Protein AF-A0A426CZ37-F1 (afdb_monomer_lite)

Foldseek 3Di:
DDDDPPVVLVVVLVVLVVVLVVLVVCLVVLCVVPVVSNVVSVVVNVVSVVVNVVSVVVVVVVVVVD

Secondary structure (DSSP, 8-state):
-PPPPHHHHHHHHHHHHHHHHHHHHHHHHHHHH-HHHHHHHHHHHHHHHHHHHHHHHHHHHHHTT-

pLDDT: mean 83.01, std 18.23, range [42.94, 98.12]

Radius of gyration: 15.62 Å; chains: 1; bounding box: 32×15×47 Å

Structure (mmCIF, N/CA/C/O backbone):
data_AF-A0A426CZ37-F1
#
_entry.id   AF-A0A426CZ37-F1
#
loop_
_atom_site.group_PDB
_atom_site.id
_atom_site.type_symbol
_atom_site.label_atom_id
_atom_site.label_alt_id
_atom_site.label_comp_id
_atom_site.label_asym_id
_atom_site.label_entity_id
_atom_site.label_seq_id
_atom_site.pdbx_PDB_ins_code
_atom_site.Cartn_x
_atom_site.Cartn_y
_atom_site.Cartn_z
_atom_site.occupancy
_atom_site.B_iso_or_equiv
_atom_site.auth_seq_id
_atom_site.auth_comp_id
_atom_site.auth_asym_id
_atom_site.auth_atom_id
_atom_site.pdbx_PDB_model_num
ATOM 1 N N . MET A 1 1 ? 20.053 6.725 -27.150 1.00 48.38 1 MET A N 1
ATOM 2 C CA . MET A 1 1 ? 19.373 6.674 -25.839 1.00 48.38 1 MET A CA 1
ATOM 3 C C . MET A 1 1 ? 19.432 5.233 -25.365 1.00 48.38 1 MET A C 1
ATOM 5 O O . MET A 1 1 ? 18.964 4.377 -26.102 1.00 48.38 1 MET A O 1
ATOM 9 N N . LEU A 1 2 ? 20.085 4.943 -24.235 1.00 50.31 2 LEU A N 1
ATOM 10 C CA . LEU A 1 2 ? 20.023 3.601 -23.645 1.00 50.31 2 LEU A CA 1
ATOM 11 C C . LEU A 1 2 ? 18.628 3.416 -23.023 1.00 50.31 2 LEU A C 1
ATOM 13 O O . LEU A 1 2 ? 18.173 4.342 -22.347 1.00 50.31 2 LEU A O 1
ATOM 17 N N . PRO A 1 3 ? 17.948 2.274 -23.229 1.00 53.91 3 PRO A N 1
ATOM 18 C CA . PRO A 1 3 ? 16.735 1.973 -22.481 1.00 53.91 3 PRO A CA 1
ATOM 19 C C . PRO A 1 3 ? 17.065 1.968 -20.979 1.00 53.91 3 PRO A C 1
ATOM 21 O O . PRO A 1 3 ? 18.164 1.538 -20.609 1.00 53.91 3 PRO A O 1
ATOM 24 N N . PRO A 1 4 ? 16.165 2.465 -20.108 1.00 56.25 4 PRO A N 1
ATOM 25 C CA . PRO A 1 4 ? 16.382 2.387 -18.670 1.00 56.25 4 PRO A CA 1
ATOM 26 C C . PRO A 1 4 ? 16.648 0.919 -18.293 1.00 56.25 4 PRO A C 1
ATOM 28 O O . PRO A 1 4 ? 15.998 0.022 -18.839 1.00 56.25 4 PRO A O 1
ATOM 31 N N . PRO A 1 5 ? 17.645 0.650 -17.436 1.00 56.84 5 PRO A N 1
ATOM 32 C CA . PRO A 1 5 ? 18.101 -0.707 -17.172 1.00 56.84 5 PRO A CA 1
ATOM 33 C C . PRO A 1 5 ? 16.942 -1.541 -16.622 1.00 56.84 5 PRO A C 1
ATOM 35 O O . PRO A 1 5 ? 16.346 -1.174 -15.620 1.00 56.84 5 PRO A O 1
ATOM 38 N N . ARG A 1 6 ? 16.624 -2.673 -17.264 1.00 58.78 6 ARG A N 1
ATOM 39 C CA . ARG A 1 6 ? 15.515 -3.569 -16.868 1.00 58.78 6 ARG A CA 1
ATOM 40 C C . ARG A 1 6 ? 15.542 -3.952 -15.376 1.00 58.78 6 ARG A C 1
ATOM 42 O O . ARG A 1 6 ? 14.486 -4.080 -14.768 1.00 58.78 6 ARG A O 1
ATOM 49 N N . LEU A 1 7 ? 16.740 -3.990 -14.786 1.00 61.28 7 LEU A N 1
ATOM 50 C CA . LEU A 1 7 ? 16.998 -4.156 -13.351 1.00 61.28 7 LEU A CA 1
ATOM 51 C C . LEU A 1 7 ? 16.224 -3.180 -12.450 1.00 61.28 7 LEU A C 1
ATOM 53 O O . LEU A 1 7 ? 15.735 -3.588 -11.405 1.00 61.28 7 LEU A O 1
ATOM 57 N N . THR A 1 8 ? 16.069 -1.905 -12.822 1.00 76.56 8 THR A N 1
ATOM 58 C CA . THR A 1 8 ? 15.376 -0.936 -11.950 1.00 76.56 8 THR A CA 1
ATOM 59 C C . THR A 1 8 ? 13.874 -1.174 -11.882 1.00 76.56 8 THR A C 1
ATOM 61 O O . THR A 1 8 ? 13.240 -0.776 -10.911 1.00 76.56 8 THR A O 1
ATOM 64 N N . ARG A 1 9 ? 13.295 -1.821 -12.898 1.00 76.75 9 ARG A N 1
ATOM 65 C CA . ARG A 1 9 ? 11.863 -2.121 -12.953 1.00 76.75 9 ARG A CA 1
ATOM 66 C C . ARG A 1 9 ? 11.516 -3.395 -12.177 1.00 76.75 9 ARG A C 1
ATOM 68 O O . ARG A 1 9 ? 10.476 -3.417 -11.533 1.00 76.75 9 ARG A O 1
ATOM 75 N N . GLU A 1 10 ? 12.382 -4.407 -12.212 1.00 83.56 10 GLU A N 1
ATOM 76 C CA . GLU A 1 10 ? 12.253 -5.619 -11.383 1.00 83.56 10 GLU A CA 1
ATOM 77 C C . GLU A 1 10 ? 12.398 -5.285 -9.895 1.00 83.56 10 GLU A C 1
ATOM 79 O O . GLU A 1 10 ? 11.514 -5.625 -9.116 1.00 83.56 10 GLU A O 1
ATOM 84 N N . ILE A 1 11 ? 13.425 -4.506 -9.528 1.00 87.19 11 ILE A N 1
ATOM 85 C CA . ILE A 1 11 ? 13.605 -4.014 -8.151 1.00 87.19 11 ILE A CA 1
ATOM 86 C C . ILE A 1 11 ? 12.377 -3.214 -7.693 1.00 87.19 11 ILE A C 1
ATOM 88 O O . ILE A 1 11 ? 11.902 -3.387 -6.576 1.00 87.19 11 ILE A O 1
ATOM 92 N N . LEU A 1 12 ? 11.815 -2.373 -8.569 1.00 87.19 12 LEU A N 1
ATOM 93 C CA . LEU A 1 12 ? 10.607 -1.616 -8.245 1.00 87.19 12 LEU A CA 1
ATOM 94 C C . LEU A 1 12 ? 9.383 -2.520 -8.012 1.00 87.19 12 LEU A C 1
ATOM 96 O O . LEU A 1 12 ? 8.602 -2.234 -7.107 1.00 87.19 12 LEU A O 1
ATOM 100 N N . ASP A 1 13 ? 9.181 -3.583 -8.800 1.00 89.62 13 ASP A N 1
ATOM 101 C CA . ASP A 1 13 ? 8.076 -4.526 -8.553 1.00 89.62 13 ASP A CA 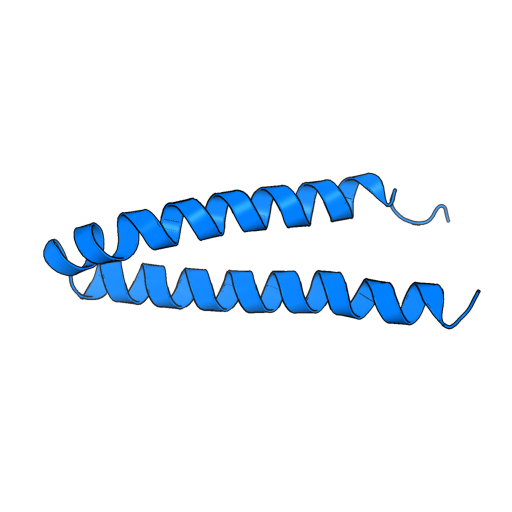1
ATOM 102 C C . ASP A 1 13 ? 8.272 -5.294 -7.238 1.00 89.62 13 ASP A C 1
ATOM 104 O O . ASP A 1 13 ? 7.317 -5.440 -6.473 1.00 89.62 13 ASP A O 1
ATOM 108 N N . GLU A 1 14 ? 9.503 -5.716 -6.937 1.00 91.06 14 GLU A N 1
ATOM 109 C CA . GLU A 1 14 ? 9.851 -6.367 -5.669 1.00 91.06 14 GLU A CA 1
ATOM 110 C C . GLU A 1 14 ? 9.572 -5.452 -4.468 1.00 91.06 14 GLU A C 1
ATOM 112 O O . GLU A 1 14 ? 8.879 -5.856 -3.528 1.00 91.06 14 GLU A O 1
ATOM 117 N N . ASP A 1 15 ? 10.024 -4.198 -4.522 1.00 92.94 15 ASP A N 1
ATOM 118 C CA . ASP A 1 15 ? 9.782 -3.206 -3.472 1.00 92.94 15 ASP A CA 1
ATOM 119 C C . ASP A 1 15 ? 8.279 -2.949 -3.280 1.00 92.94 15 ASP A C 1
ATOM 121 O O . ASP A 1 15 ? 7.771 -2.949 -2.152 1.00 92.94 15 ASP A O 1
ATOM 125 N N . LEU A 1 16 ? 7.527 -2.790 -4.376 1.00 93.69 16 LEU A N 1
ATOM 126 C CA . LEU A 1 16 ? 6.073 -2.617 -4.322 1.00 93.69 16 LEU A CA 1
ATOM 127 C C . LEU A 1 16 ? 5.377 -3.846 -3.723 1.00 93.69 16 LEU A C 1
ATOM 129 O O . LEU A 1 16 ? 4.429 -3.697 -2.947 1.00 93.69 16 LEU A O 1
ATOM 133 N N . GLN A 1 17 ? 5.852 -5.053 -4.031 1.00 95.00 17 GLN A N 1
ATOM 134 C CA . GLN A 1 17 ? 5.324 -6.294 -3.471 1.00 95.00 17 GLN A CA 1
ATOM 135 C C . GLN A 1 17 ? 5.590 -6.398 -1.960 1.00 95.00 17 GLN A C 1
ATOM 137 O O . GLN A 1 17 ? 4.700 -6.824 -1.215 1.00 95.00 17 GLN A O 1
ATOM 142 N N . ILE A 1 18 ? 6.766 -5.970 -1.489 1.00 96.00 18 ILE A N 1
ATOM 143 C CA . ILE A 1 18 ? 7.115 -5.928 -0.060 1.00 96.00 18 ILE A CA 1
ATOM 144 C C . ILE A 1 18 ? 6.210 -4.944 0.689 1.00 96.00 18 ILE A C 1
ATOM 146 O O . ILE A 1 18 ? 5.621 -5.293 1.720 1.00 96.00 18 ILE A O 1
ATOM 150 N N . ILE A 1 19 ? 6.054 -3.726 0.161 1.00 96.38 19 ILE A N 1
ATOM 151 C CA . ILE A 1 19 ? 5.196 -2.698 0.767 1.00 96.38 19 ILE A CA 1
ATOM 152 C C . ILE A 1 19 ? 3.748 -3.193 0.816 1.00 96.38 19 ILE A C 1
ATOM 154 O O . ILE A 1 19 ? 3.101 -3.108 1.861 1.00 96.38 19 ILE A O 1
ATOM 158 N N . ARG A 1 20 ? 3.251 -3.784 -0.277 1.00 97.56 20 ARG A N 1
ATOM 159 C CA . ARG A 1 20 ? 1.908 -4.369 -0.346 1.00 97.56 20 ARG A CA 1
ATOM 160 C C . ARG A 1 20 ? 1.698 -5.444 0.716 1.00 97.56 20 ARG A C 1
ATOM 162 O O . ARG A 1 20 ? 0.706 -5.391 1.438 1.00 97.56 20 ARG A O 1
ATOM 169 N N . ALA A 1 21 ? 2.614 -6.407 0.824 1.00 97.38 21 ALA A N 1
ATOM 170 C CA . ALA A 1 21 ? 2.522 -7.479 1.814 1.00 97.38 21 ALA A CA 1
ATOM 171 C C . ALA A 1 21 ? 2.485 -6.923 3.245 1.00 97.38 21 ALA A C 1
ATOM 173 O O . ALA A 1 21 ? 1.664 -7.349 4.056 1.00 97.38 21 ALA A O 1
ATOM 174 N N . THR A 1 22 ? 3.314 -5.917 3.523 1.00 97.31 22 THR A N 1
ATOM 175 C CA . THR A 1 22 ? 3.361 -5.239 4.824 1.00 97.31 22 THR A CA 1
ATOM 176 C C . THR A 1 22 ? 2.031 -4.557 5.150 1.00 97.31 22 THR A C 1
ATOM 178 O O . THR A 1 22 ? 1.490 -4.732 6.240 1.00 97.31 22 THR A O 1
ATOM 181 N N . LEU A 1 23 ? 1.463 -3.821 4.194 1.00 97.31 23 LEU A N 1
ATOM 182 C CA . LEU A 1 23 ? 0.186 -3.129 4.369 1.00 97.31 23 LEU A CA 1
ATOM 183 C C . LEU A 1 23 ? -0.992 -4.091 4.561 1.00 97.31 23 LEU A C 1
ATOM 185 O O . LEU A 1 23 ? -1.872 -3.799 5.365 1.00 97.31 23 LEU A O 1
ATOM 189 N N . VAL A 1 24 ? -1.000 -5.241 3.878 1.00 97.31 24 VAL A N 1
ATOM 190 C CA . VAL A 1 24 ? -2.026 -6.281 4.082 1.00 97.31 24 VAL A CA 1
ATOM 191 C C . VAL A 1 24 ? -1.990 -6.812 5.514 1.00 97.31 24 VAL A C 1
ATOM 193 O O . VAL A 1 24 ? -3.039 -6.932 6.136 1.00 97.31 24 VAL A O 1
ATOM 196 N N . VAL A 1 25 ? -0.798 -7.093 6.050 1.00 96.94 25 VAL A N 1
ATOM 197 C CA . VAL A 1 25 ? -0.646 -7.592 7.427 1.00 96.94 25 VAL A CA 1
ATOM 198 C C . VAL A 1 25 ? -1.127 -6.562 8.450 1.00 96.94 25 VAL A C 1
ATOM 200 O O . VAL A 1 25 ? -1.789 -6.922 9.416 1.00 96.94 25 VAL A O 1
ATOM 203 N N . LEU A 1 26 ? -0.821 -5.282 8.231 1.00 96.00 26 LEU A N 1
ATOM 204 C CA . LEU A 1 26 ? -1.160 -4.212 9.172 1.00 96.00 26 LEU A CA 1
ATOM 205 C C . LEU A 1 26 ? -2.603 -3.704 9.043 1.00 96.00 26 LEU A C 1
ATOM 207 O O . LEU A 1 26 ? -3.066 -2.996 9.935 1.00 96.00 26 LEU A O 1
ATOM 211 N N . HIS A 1 27 ? -3.308 -4.016 7.952 1.00 96.31 27 HIS A N 1
ATOM 212 C CA . HIS A 1 27 ? -4.623 -3.445 7.652 1.00 96.31 27 HIS A CA 1
ATOM 213 C C . HIS A 1 27 ? -5.633 -3.668 8.780 1.00 96.31 27 HIS A C 1
ATOM 215 O O . HIS A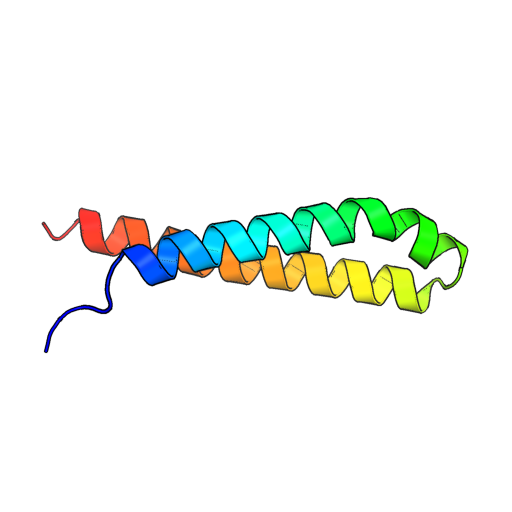 1 27 ? -6.255 -2.708 9.232 1.00 96.31 27 HIS A O 1
ATOM 221 N N . ASP A 1 28 ? -5.784 -4.906 9.249 1.00 93.69 28 ASP A N 1
ATOM 222 C CA . ASP A 1 28 ? -6.816 -5.248 10.232 1.00 93.69 28 ASP A CA 1
ATOM 223 C C . ASP A 1 28 ? -6.530 -4.607 11.594 1.00 93.69 28 ASP A C 1
ATOM 225 O O . ASP A 1 28 ? -7.445 -4.107 12.254 1.00 93.69 28 ASP A O 1
ATOM 229 N N . ASP A 1 29 ? -5.256 -4.544 11.984 1.00 97.12 29 ASP A N 1
ATOM 230 C CA . ASP A 1 29 ? -4.820 -3.873 13.209 1.00 97.12 29 ASP A CA 1
ATOM 231 C C . ASP A 1 29 ? -5.052 -2.361 13.122 1.00 97.12 29 ASP A C 1
ATOM 233 O O . ASP A 1 29 ? -5.606 -1.755 14.043 1.00 97.12 29 ASP A O 1
ATOM 237 N N . LEU A 1 30 ? -4.700 -1.746 11.990 1.00 95.19 30 LEU A N 1
ATOM 238 C CA . LEU A 1 30 ? -4.916 -0.319 11.759 1.00 95.19 30 LEU A CA 1
ATOM 239 C C . LEU A 1 30 ? -6.404 0.021 11.693 1.00 95.19 30 LEU A C 1
ATOM 241 O O . LEU A 1 30 ? -6.807 1.011 12.294 1.00 95.19 30 LEU A O 1
ATOM 245 N N . HIS A 1 31 ? -7.226 -0.812 11.052 1.00 95.88 31 HIS A N 1
ATOM 246 C CA . HIS A 1 31 ? -8.672 -0.615 10.971 1.00 95.88 31 HIS A CA 1
ATOM 247 C C . HIS A 1 31 ? -9.351 -0.755 12.341 1.00 95.88 31 HIS A C 1
ATOM 249 O O . HIS A 1 31 ? -10.242 0.027 12.673 1.00 95.88 31 HIS A O 1
ATOM 255 N N . ARG A 1 32 ? -8.894 -1.698 13.180 1.00 96.81 32 ARG A N 1
ATOM 256 C CA . ARG A 1 32 ? -9.363 -1.839 14.570 1.00 96.81 32 ARG A CA 1
ATOM 257 C C . ARG A 1 32 ? -9.021 -0.631 15.437 1.00 96.81 32 ARG A C 1
ATOM 259 O O . ARG A 1 32 ? -9.805 -0.290 16.319 1.00 96.81 32 ARG A O 1
ATOM 266 N N . LEU A 1 33 ? -7.856 -0.021 15.222 1.00 96.88 33 LEU A N 1
ATOM 267 C CA . LEU A 1 33 ? -7.429 1.178 15.947 1.00 96.88 33 LEU A CA 1
ATOM 268 C C . LEU A 1 33 ? -8.112 2.446 15.415 1.00 96.88 33 LEU A C 1
ATOM 270 O O . LEU A 1 33 ? -8.428 3.348 16.189 1.00 96.88 33 LEU A O 1
ATOM 274 N N . SER A 1 34 ? -8.330 2.525 14.103 1.00 97.69 34 SER A N 1
ATOM 275 C CA . SER A 1 34 ? -8.956 3.651 13.417 1.00 97.69 34 SER A CA 1
ATOM 276 C C . SER A 1 34 ? -9.521 3.210 12.065 1.00 97.69 34 SER A C 1
ATOM 278 O O . SER A 1 34 ? -8.779 2.820 11.162 1.00 97.69 34 SER A O 1
ATOM 280 N N . SER A 1 35 ? -10.839 3.354 11.890 1.00 96.00 35 SER A N 1
ATOM 281 C CA . SER A 1 35 ? -11.498 3.072 10.607 1.00 96.00 35 SER A CA 1
ATOM 282 C C . SER A 1 35 ? -10.848 3.853 9.462 1.00 96.00 35 SER A C 1
ATOM 284 O O . SER A 1 35 ? -10.519 3.267 8.433 1.00 96.00 35 SER A O 1
ATOM 286 N N . ASP A 1 36 ? -10.573 5.144 9.682 1.00 97.62 36 ASP A N 1
ATOM 287 C CA . ASP A 1 36 ? -9.952 6.031 8.693 1.00 97.62 36 ASP A CA 1
ATOM 288 C C . ASP A 1 36 ? -8.545 5.566 8.295 1.00 97.62 36 ASP A C 1
ATOM 290 O O . ASP A 1 36 ? -8.170 5.652 7.121 1.00 97.62 36 ASP A O 1
ATOM 294 N N . ALA A 1 37 ? -7.765 5.053 9.255 1.00 96.69 37 ALA A N 1
ATOM 295 C CA . ALA A 1 37 ? -6.447 4.489 8.985 1.00 96.69 37 ALA A CA 1
ATOM 296 C C . ALA A 1 37 ? -6.551 3.207 8.148 1.00 96.69 37 ALA A C 1
ATOM 298 O O . ALA A 1 37 ? -5.822 3.063 7.166 1.00 96.69 37 ALA A O 1
ATOM 299 N N . GLY A 1 38 ? -7.490 2.313 8.472 1.00 97.38 38 GLY A N 1
ATOM 300 C CA . GLY A 1 38 ? -7.767 1.126 7.656 1.00 97.38 38 GLY A CA 1
ATOM 301 C C . GLY A 1 38 ? -8.202 1.484 6.230 1.00 97.38 38 GLY A C 1
ATOM 302 O O . GLY A 1 38 ? -7.668 0.947 5.258 1.00 97.38 38 GLY A O 1
ATOM 303 N N . ASP A 1 39 ? -9.081 2.476 6.079 1.00 97.44 39 ASP A N 1
ATOM 304 C CA . ASP A 1 39 ? -9.518 2.958 4.766 1.00 97.44 39 ASP A CA 1
ATOM 305 C C . ASP A 1 39 ? -8.369 3.597 3.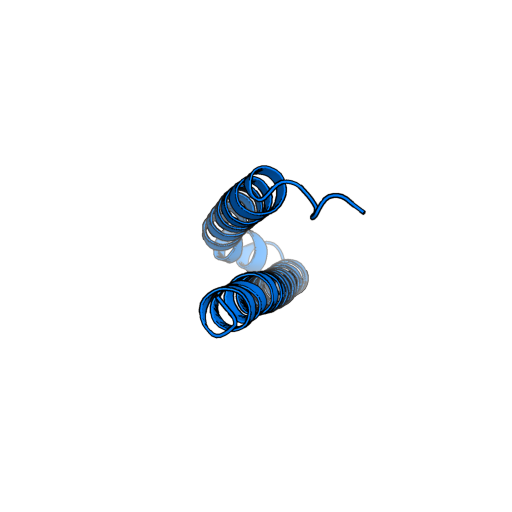970 1.00 97.44 39 ASP A C 1
ATOM 307 O O . ASP A 1 39 ? -8.293 3.445 2.747 1.00 97.44 39 ASP A O 1
ATOM 311 N N . ALA A 1 40 ? -7.446 4.292 4.641 1.00 97.81 40 ALA A N 1
ATOM 312 C CA . ALA A 1 40 ? -6.237 4.819 4.014 1.00 97.81 40 ALA A CA 1
ATOM 313 C C . ALA A 1 40 ? -5.310 3.697 3.522 1.00 97.81 40 ALA A C 1
ATOM 315 O O . ALA A 1 40 ? -4.827 3.768 2.390 1.00 97.81 40 ALA A O 1
ATOM 316 N N . VAL A 1 41 ? -5.121 2.640 4.317 1.00 97.81 41 VAL A N 1
ATOM 317 C CA . VAL A 1 41 ? -4.355 1.448 3.913 1.00 97.81 41 VAL A CA 1
ATOM 318 C C . VAL A 1 41 ? -5.006 0.766 2.713 1.00 97.81 41 VAL A C 1
ATOM 320 O O . VAL A 1 41 ? -4.321 0.438 1.747 1.00 97.81 41 VAL A O 1
ATOM 323 N N . LYS A 1 42 ? -6.334 0.620 2.717 1.00 97.56 42 LYS A N 1
ATOM 324 C CA . LYS A 1 42 ? -7.081 0.044 1.594 1.00 97.56 42 LYS A CA 1
ATOM 325 C C . LYS A 1 42 ? -6.892 0.845 0.303 1.00 97.56 42 LYS A C 1
ATOM 327 O O . LYS A 1 42 ? -6.696 0.253 -0.758 1.00 97.56 42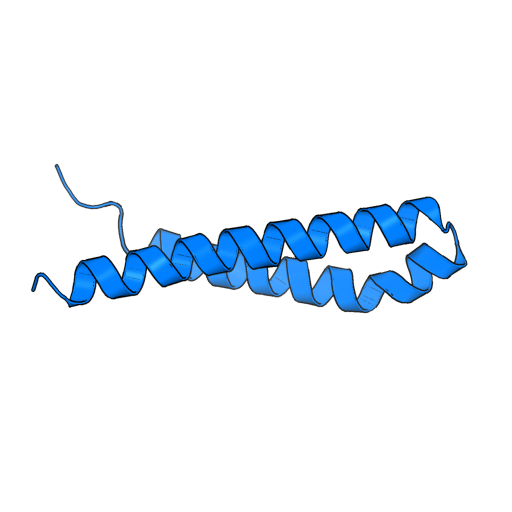 LYS A O 1
ATOM 332 N N . ARG A 1 43 ? -6.906 2.182 0.382 1.00 98.06 43 ARG A N 1
ATOM 333 C CA . ARG A 1 43 ? -6.597 3.053 -0.767 1.00 98.06 43 ARG A CA 1
ATOM 334 C C . ARG A 1 43 ? -5.152 2.881 -1.239 1.00 98.06 43 ARG A C 1
ATOM 336 O O . ARG A 1 43 ? -4.931 2.761 -2.438 1.00 98.06 43 ARG A O 1
ATOM 343 N N . ALA A 1 44 ? -4.191 2.818 -0.318 1.00 97.75 44 ALA A N 1
ATOM 344 C CA . ALA A 1 44 ? -2.785 2.609 -0.656 1.00 97.75 44 ALA A CA 1
ATOM 345 C C . ALA A 1 44 ? -2.550 1.261 -1.363 1.00 97.75 44 ALA A C 1
ATOM 347 O O . ALA A 1 44 ? -1.841 1.215 -2.365 1.00 97.75 44 ALA A O 1
ATOM 348 N N . LEU A 1 45 ? -3.191 0.185 -0.895 1.00 98.12 45 LEU A N 1
ATOM 349 C CA . LEU A 1 45 ? -3.141 -1.131 -1.539 1.00 98.12 45 LEU A CA 1
ATOM 350 C C . LEU A 1 45 ? -3.665 -1.082 -2.981 1.00 98.12 45 LEU A C 1
ATOM 352 O O . LEU A 1 45 ? -3.006 -1.601 -3.879 1.00 98.12 45 LEU A O 1
ATOM 356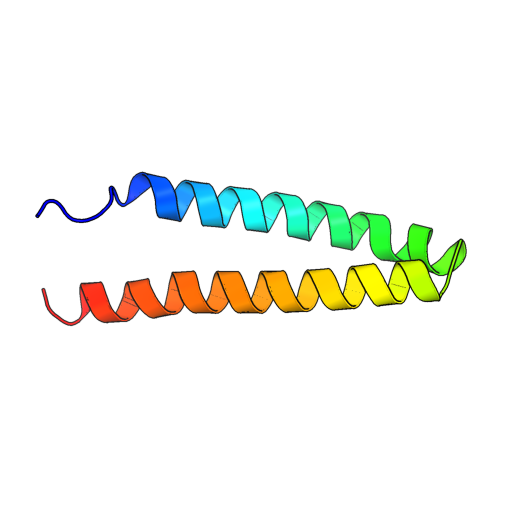 N N . ALA A 1 46 ? -4.792 -0.402 -3.216 1.00 97.19 46 ALA A N 1
ATOM 357 C CA . ALA A 1 46 ? -5.341 -0.234 -4.561 1.00 97.19 46 ALA A CA 1
ATOM 358 C C . ALA A 1 46 ? -4.376 0.521 -5.494 1.00 97.19 46 ALA A C 1
ATOM 360 O O . ALA A 1 46 ? -4.160 0.095 -6.627 1.00 97.19 46 ALA A O 1
ATOM 361 N N . SER A 1 47 ? -3.746 1.597 -5.011 1.00 96.50 47 SER A N 1
ATOM 362 C CA . SER A 1 47 ? -2.750 2.342 -5.792 1.00 96.50 47 SER A CA 1
ATOM 363 C C . SER A 1 47 ? -1.498 1.517 -6.104 1.00 96.50 47 SER A C 1
ATOM 365 O O . SER A 1 47 ? -0.935 1.650 -7.189 1.00 96.50 47 SER A O 1
ATOM 367 N N . ILE A 1 48 ? -1.060 0.646 -5.189 1.00 95.69 48 ILE A N 1
ATOM 368 C CA . ILE A 1 48 ? 0.071 -0.257 -5.444 1.00 95.69 48 ILE A CA 1
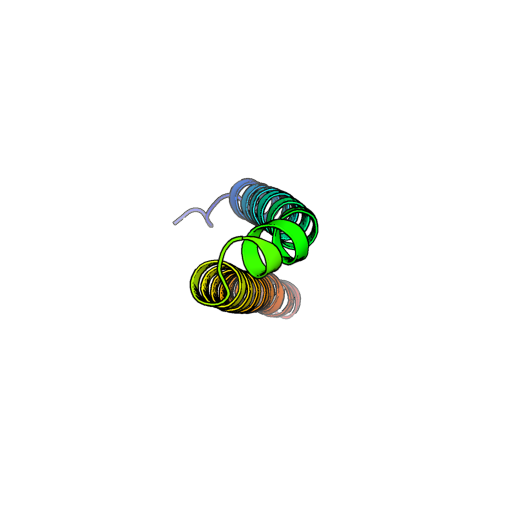ATOM 369 C C . ILE A 1 48 ? -0.297 -1.297 -6.507 1.00 95.69 48 ILE A C 1
ATOM 371 O O . ILE A 1 48 ? 0.490 -1.535 -7.422 1.00 95.69 48 ILE A O 1
ATOM 375 N N . ASP A 1 49 ? -1.488 -1.890 -6.424 1.00 94.75 49 ASP A N 1
ATOM 376 C CA . ASP A 1 49 ? -1.954 -2.868 -7.413 1.00 94.75 49 ASP A CA 1
ATOM 377 C C . ASP A 1 49 ? -2.084 -2.241 -8.816 1.00 94.75 49 ASP A C 1
ATOM 379 O O . ASP A 1 49 ? -1.702 -2.862 -9.815 1.00 94.75 49 ASP A O 1
ATOM 383 N N . GLU A 1 50 ? -2.531 -0.985 -8.901 1.00 93.25 50 GLU A N 1
ATOM 384 C CA . GLU A 1 50 ? -2.554 -0.212 -10.148 1.00 93.25 50 GLU A CA 1
ATOM 385 C C . GLU A 1 50 ? -1.137 0.044 -10.689 1.00 93.25 50 GLU A C 1
ATOM 387 O O . GLU A 1 50 ? -0.857 -0.240 -11.858 1.00 93.25 50 GLU A O 1
ATOM 392 N N . ALA A 1 51 ? -0.215 0.507 -9.838 1.00 89.69 51 ALA A N 1
ATOM 393 C CA . ALA A 1 51 ? 1.169 0.766 -10.229 1.00 89.69 51 ALA A CA 1
ATOM 394 C C . ALA A 1 51 ? 1.858 -0.501 -10.762 1.00 89.69 51 ALA A C 1
ATOM 396 O O . ALA A 1 51 ? 2.492 -0.470 -11.819 1.00 89.69 51 ALA A O 1
ATOM 397 N N . ARG A 1 52 ? 1.677 -1.639 -10.085 1.00 89.62 52 ARG A N 1
ATOM 398 C CA . ARG A 1 52 ? 2.224 -2.936 -10.513 1.00 89.62 52 ARG A CA 1
ATOM 399 C C . ARG A 1 52 ? 1.611 -3.432 -11.822 1.00 89.62 52 ARG A C 1
ATOM 401 O O . ARG A 1 52 ? 2.319 -3.977 -12.672 1.00 89.62 52 ARG A O 1
ATOM 408 N N . SER A 1 53 ? 0.318 -3.188 -12.032 1.00 87.44 53 SER A N 1
ATOM 409 C CA . SER A 1 53 ? -0.356 -3.487 -13.303 1.00 87.44 53 SER A CA 1
ATOM 410 C C . SER A 1 53 ? 0.212 -2.648 -14.457 1.00 87.44 53 SER A C 1
ATOM 412 O O . SER A 1 53 ? 0.415 -3.156 -15.559 1.00 87.44 53 SER A O 1
ATOM 414 N N . ALA A 1 54 ? 0.549 -1.378 -14.212 1.00 84.31 54 ALA A N 1
ATOM 415 C CA . ALA A 1 54 ? 1.195 -0.521 -15.208 1.00 84.31 54 ALA A CA 1
ATOM 416 C C . ALA A 1 54 ? 2.635 -0.970 -15.532 1.00 84.31 54 ALA A C 1
ATOM 418 O O . ALA A 1 54 ? 3.060 -0.933 -16.694 1.00 84.31 54 ALA A O 1
ATOM 419 N N . VAL A 1 55 ? 3.372 -1.441 -14.518 1.00 76.31 55 VAL A N 1
ATOM 420 C CA . VAL A 1 55 ? 4.720 -2.006 -14.681 1.00 76.31 55 VAL A CA 1
ATOM 421 C C . VAL A 1 55 ? 4.696 -3.280 -15.535 1.00 76.31 55 VAL A C 1
ATOM 423 O O . VAL A 1 55 ? 5.505 -3.411 -16.456 1.00 76.31 55 VAL A O 1
ATOM 426 N N . THR A 1 56 ? 3.748 -4.184 -15.282 1.00 70.31 56 THR A N 1
ATOM 427 C CA . THR A 1 56 ? 3.598 -5.452 -16.022 1.00 70.31 56 THR A CA 1
ATOM 428 C C . THR A 1 56 ? 3.014 -5.268 -17.427 1.00 70.31 56 THR A C 1
ATOM 430 O O . THR A 1 56 ? 3.458 -5.931 -18.362 1.00 70.31 56 THR A O 1
ATOM 433 N N . CYS A 1 57 ? 2.094 -4.320 -17.636 1.00 59.78 57 CYS A N 1
ATOM 434 C CA . CYS A 1 57 ? 1.553 -4.005 -18.967 1.00 59.78 57 CYS A CA 1
ATOM 435 C C . CYS A 1 57 ? 2.618 -3.417 -19.916 1.00 59.78 57 CYS A C 1
ATOM 437 O O . CYS A 1 57 ? 2.632 -3.707 -21.111 1.00 59.78 57 CYS A O 1
ATOM 439 N N . SER A 1 58 ? 3.584 -2.656 -19.388 1.00 57.72 58 SER A N 1
ATOM 440 C CA . SER A 1 58 ? 4.742 -2.212 -20.184 1.00 57.72 58 SER A CA 1
ATOM 441 C C . SER A 1 58 ? 5.645 -3.378 -20.625 1.00 57.72 58 SER A C 1
ATOM 443 O O . SER A 1 58 ? 6.349 -3.265 -21.622 1.00 57.72 58 SER A O 1
ATOM 445 N N . GLN A 1 59 ? 5.626 -4.509 -19.911 1.00 54.62 59 GLN A N 1
ATOM 446 C CA . GLN A 1 59 ? 6.466 -5.683 -20.178 1.00 54.62 59 GLN A CA 1
ATOM 447 C C . GLN A 1 59 ? 5.993 -6.484 -21.405 1.00 54.62 59 GLN A C 1
ATOM 449 O O . GLN A 1 59 ? 6.819 -6.960 -22.179 1.00 54.62 59 GLN A O 1
ATOM 454 N N . THR A 1 60 ? 4.680 -6.611 -21.624 1.00 54.78 60 THR A N 1
ATOM 455 C CA . THR A 1 60 ? 4.115 -7.335 -22.781 1.00 54.78 60 THR A CA 1
ATOM 456 C C . THR A 1 60 ? 4.281 -6.568 -24.094 1.00 54.78 60 THR A C 1
ATOM 458 O O . THR A 1 60 ? 4.507 -7.185 -25.135 1.00 54.78 60 THR A O 1
ATOM 461 N N . ALA A 1 61 ? 4.242 -5.233 -24.052 1.00 55.78 61 ALA A N 1
ATOM 462 C CA . ALA A 1 61 ? 4.455 -4.384 -25.226 1.00 55.78 61 ALA A CA 1
ATOM 463 C C . ALA A 1 61 ? 5.910 -4.412 -25.740 1.00 55.78 61 ALA A C 1
ATOM 465 O O . ALA A 1 61 ? 6.132 -4.384 -26.951 1.00 55.78 61 ALA A O 1
ATOM 466 N N . ASP A 1 62 ? 6.892 -4.521 -24.837 1.00 51.81 62 ASP A N 1
ATOM 467 C CA . ASP A 1 62 ? 8.318 -4.612 -25.190 1.00 51.81 62 ASP A CA 1
ATOM 468 C C . ASP A 1 62 ? 8.718 -5.998 -25.739 1.00 51.81 62 ASP A C 1
ATOM 470 O O . ASP A 1 62 ? 9.713 -6.108 -26.453 1.00 51.81 62 ASP A O 1
ATOM 474 N N . ILE A 1 63 ? 7.967 -7.064 -25.427 1.00 53.28 63 ILE A N 1
ATOM 475 C CA . ILE A 1 63 ? 8.224 -8.431 -25.929 1.00 53.28 63 ILE A CA 1
ATOM 476 C C . ILE A 1 63 ? 7.571 -8.659 -27.303 1.00 53.28 63 ILE A C 1
ATOM 478 O O . ILE A 1 63 ? 8.110 -9.396 -28.119 1.00 53.28 63 ILE A O 1
ATOM 482 N N . ALA A 1 64 ? 6.436 -8.014 -27.590 1.00 52.72 64 ALA A N 1
ATOM 483 C CA . ALA A 1 64 ? 5.707 -8.189 -28.851 1.00 52.72 64 ALA A CA 1
ATOM 484 C C . ALA A 1 64 ? 6.321 -7.451 -30.065 1.00 52.72 64 ALA A C 1
ATOM 486 O O . ALA A 1 64 ? 5.885 -7.677 -31.190 1.00 52.72 64 ALA A O 1
ATOM 487 N N . ASN A 1 65 ? 7.311 -6.576 -29.849 1.00 46.69 65 ASN A N 1
ATOM 488 C CA . ASN A 1 65 ? 8.006 -5.803 -30.893 1.00 46.69 65 ASN A CA 1
ATOM 489 C C . ASN A 1 65 ? 9.471 -6.246 -31.120 1.00 46.69 65 ASN A C 1
ATOM 491 O O . ASN A 1 65 ? 10.228 -5.514 -31.763 1.00 46.69 65 ASN A O 1
ATOM 495 N N . GLY A 1 66 ? 9.881 -7.394 -30.565 1.00 42.94 66 GLY A N 1
ATOM 496 C CA . GLY A 1 66 ? 11.220 -7.980 -30.722 1.00 42.94 66 GLY A CA 1
ATOM 497 C C . GLY A 1 66 ? 11.267 -9.100 -31.749 1.00 42.94 66 GLY A C 1
ATOM 498 O O . GLY A 1 66 ? 10.347 -9.946 -31.725 1.00 42.94 66 GLY A O 1
#

Sequence (66 aa):
MLPPPRLTREILDEDLQIIRATLVVLHDDLHRLSSDAGDAVKRALASIDEARSAVTCSQTADIANG